Protein AF-A0A960HJV6-F1 (afdb_monomer_lite)

Structure (mmCIF, N/CA/C/O backbone):
data_AF-A0A960HJV6-F1
#
_entry.id   AF-A0A960HJV6-F1
#
loop_
_atom_site.group_PDB
_atom_site.id
_atom_site.type_symbol
_atom_site.label_atom_id
_atom_site.label_alt_id
_atom_site.label_comp_id
_atom_site.label_asym_id
_atom_site.label_entity_id
_atom_site.label_seq_id
_atom_site.pdbx_PDB_ins_code
_atom_site.Cartn_x
_atom_site.Cartn_y
_atom_site.Cartn_z
_atom_site.occupancy
_atom_site.B_iso_or_equiv
_atom_site.auth_seq_id
_atom_site.auth_comp_id
_atom_site.auth_asym_id
_atom_site.auth_atom_id
_atom_site.pdbx_PDB_model_num
ATOM 1 N N . ALA A 1 1 ? 23.852 1.836 36.983 1.00 48.38 1 ALA A N 1
ATOM 2 C CA . ALA A 1 1 ? 22.543 1.154 37.115 1.00 48.38 1 ALA A CA 1
ATOM 3 C C . ALA A 1 1 ? 21.338 2.053 36.739 1.00 48.38 1 ALA A C 1
ATOM 5 O O . ALA A 1 1 ? 20.512 2.349 37.589 1.00 48.38 1 ALA A O 1
ATOM 6 N N . ARG A 1 2 ? 21.183 2.502 35.474 1.00 50.78 2 ARG A N 1
ATOM 7 C CA . ARG A 1 2 ? 20.058 3.387 35.050 1.00 50.78 2 ARG A CA 1
ATOM 8 C C . ARG A 1 2 ? 19.274 2.887 33.813 1.00 50.78 2 ARG A C 1
ATOM 10 O O . ARG A 1 2 ? 18.863 3.688 32.985 1.00 50.78 2 ARG A O 1
ATOM 17 N N . ARG A 1 3 ? 19.065 1.569 33.656 1.00 49.75 3 ARG A N 1
ATOM 18 C CA . ARG A 1 3 ? 18.301 0.978 32.521 1.00 49.75 3 ARG A CA 1
ATOM 19 C C . ARG A 1 3 ? 17.002 0.241 32.895 1.00 49.75 3 ARG A C 1
ATOM 21 O O . ARG A 1 3 ? 16.301 -0.206 31.999 1.00 49.75 3 ARG A O 1
ATOM 28 N N . PHE A 1 4 ? 16.622 0.167 34.175 1.00 50.84 4 PHE A N 1
ATOM 29 C CA . PHE A 1 4 ? 15.439 -0.602 34.612 1.00 50.84 4 PHE A CA 1
ATOM 30 C C . PHE A 1 4 ? 14.155 0.228 34.817 1.00 50.84 4 PHE A C 1
ATOM 32 O O . PHE A 1 4 ? 13.056 -0.319 34.801 1.00 50.84 4 PHE A O 1
ATOM 39 N N . GLY A 1 5 ? 14.247 1.560 34.918 1.00 51.41 5 GLY A N 1
ATOM 40 C CA . GLY A 1 5 ? 13.080 2.429 35.155 1.00 51.41 5 GLY A CA 1
ATOM 41 C C . GLY A 1 5 ? 12.140 2.632 33.952 1.00 51.41 5 GLY A C 1
ATOM 42 O O . GLY A 1 5 ? 11.003 3.068 34.134 1.00 51.41 5 GLY A O 1
ATOM 43 N N . ARG A 1 6 ? 12.579 2.325 32.718 1.00 54.62 6 ARG A N 1
ATOM 44 C CA . ARG A 1 6 ? 11.736 2.443 31.507 1.00 54.62 6 ARG A CA 1
ATOM 45 C C . ARG A 1 6 ? 10.785 1.254 31.329 1.00 54.62 6 ARG A C 1
ATOM 47 O O . ARG A 1 6 ? 9.642 1.462 30.943 1.00 54.62 6 ARG A O 1
ATOM 54 N N . LEU A 1 7 ? 11.206 0.038 31.681 1.00 57.34 7 LEU A N 1
ATOM 55 C CA . LEU A 1 7 ? 10.404 -1.183 31.500 1.00 57.34 7 LEU A CA 1
ATOM 56 C C . LEU A 1 7 ? 9.164 -1.222 32.410 1.00 57.34 7 LEU A C 1
ATOM 58 O O . LEU A 1 7 ? 8.075 -1.574 31.958 1.00 57.34 7 LEU A O 1
ATOM 62 N N . GLY A 1 8 ? 9.290 -0.784 33.669 1.00 57.41 8 GLY A N 1
ATOM 63 C CA . GLY A 1 8 ? 8.149 -0.701 34.594 1.00 57.41 8 GLY A CA 1
ATOM 64 C C . GLY A 1 8 ? 7.087 0.318 34.163 1.00 57.41 8 GLY A C 1
ATOM 65 O O . GLY A 1 8 ? 5.892 0.099 34.362 1.00 57.41 8 GLY A O 1
ATOM 66 N N . ARG A 1 9 ? 7.511 1.407 33.504 1.00 59.06 9 ARG A N 1
ATOM 67 C CA . ARG A 1 9 ? 6.613 2.449 32.984 1.00 59.06 9 ARG A CA 1
ATOM 68 C C . ARG A 1 9 ? 5.833 1.961 31.762 1.00 59.06 9 ARG A C 1
ATOM 70 O O . ARG A 1 9 ? 4.625 2.160 31.702 1.00 59.06 9 ARG A O 1
ATOM 77 N N . VAL A 1 10 ? 6.497 1.248 30.848 1.00 58.72 10 VAL A N 1
ATOM 78 C CA . VAL A 1 10 ? 5.855 0.638 29.670 1.00 58.72 10 VAL A CA 1
ATOM 79 C C . VAL A 1 10 ? 4.809 -0.399 30.088 1.00 58.72 10 VAL A C 1
ATOM 81 O O . VAL A 1 10 ? 3.696 -0.373 29.573 1.00 58.72 10 VAL A O 1
ATOM 84 N N . ARG A 1 11 ? 5.098 -1.251 31.085 1.00 61.25 11 ARG A N 1
ATOM 85 C CA . ARG A 1 11 ? 4.107 -2.220 31.597 1.00 61.25 11 ARG A CA 1
ATOM 86 C C . ARG A 1 11 ? 2.863 -1.544 32.178 1.00 61.25 11 ARG A C 1
ATOM 88 O O . ARG A 1 11 ? 1.763 -2.038 31.949 1.00 61.25 11 ARG A O 1
ATOM 95 N N . ARG A 1 12 ? 3.012 -0.412 32.878 1.00 60.44 12 ARG A N 1
ATOM 96 C CA . ARG A 1 12 ? 1.860 0.367 33.371 1.00 60.44 12 ARG A CA 1
ATOM 97 C C . ARG A 1 12 ? 1.044 0.969 32.235 1.00 60.44 12 ARG A C 1
ATOM 99 O O . ARG A 1 12 ? -0.168 0.834 32.260 1.00 60.44 12 ARG A O 1
ATOM 106 N N . VAL A 1 13 ? 1.684 1.551 31.222 1.00 61.47 13 VAL A N 1
ATOM 107 C CA . VAL A 1 13 ? 0.974 2.125 30.064 1.00 61.47 13 VAL A CA 1
ATOM 108 C C . VAL A 1 13 ? 0.203 1.050 29.293 1.00 61.47 13 VAL A C 1
ATOM 110 O O . VAL A 1 13 ? -0.948 1.268 28.929 1.00 61.47 13 VAL A O 1
ATOM 113 N N . VAL A 1 14 ? 0.786 -0.138 29.113 1.00 61.41 14 VAL A N 1
ATOM 114 C CA . VAL A 1 14 ? 0.104 -1.275 28.470 1.00 61.41 14 VAL A CA 1
ATOM 115 C C . VAL A 1 14 ? -1.070 -1.782 29.317 1.00 61.41 14 VAL A C 1
ATOM 117 O O . VAL A 1 14 ? -2.130 -2.086 28.773 1.00 61.41 14 VAL A O 1
ATOM 120 N N . ALA A 1 15 ? -0.918 -1.847 30.643 1.00 60.69 15 ALA A N 1
ATOM 121 C CA . ALA A 1 15 ? -2.004 -2.235 31.544 1.00 60.69 15 ALA A CA 1
ATOM 122 C C . ALA A 1 15 ? -3.149 -1.206 31.549 1.00 60.69 15 ALA A C 1
ATOM 124 O O . ALA A 1 15 ? -4.313 -1.587 31.438 1.00 60.69 15 ALA A O 1
ATOM 125 N N . SER A 1 16 ? -2.832 0.090 31.590 1.00 59.19 16 SER A N 1
ATOM 126 C CA . SER A 1 16 ? -3.814 1.175 31.478 1.00 59.19 16 SER A CA 1
ATOM 127 C C . SER A 1 16 ? -4.511 1.175 30.116 1.00 59.19 16 SER A C 1
ATOM 129 O O . SER A 1 16 ? -5.726 1.340 30.055 1.00 59.19 16 SER A O 1
ATOM 131 N N . GLY A 1 17 ? -3.777 0.905 29.032 1.00 57.97 17 GLY A N 1
ATOM 132 C CA . GLY A 1 17 ? -4.349 0.744 27.694 1.00 57.97 17 GLY A CA 1
ATOM 133 C C . GLY A 1 17 ? -5.306 -0.447 27.597 1.00 57.97 17 GLY A C 1
ATOM 134 O O . GLY A 1 17 ? -6.357 -0.334 26.974 1.00 57.97 17 GLY A O 1
ATOM 135 N N . ARG A 1 18 ? -5.002 -1.566 28.271 1.00 59.00 18 ARG A N 1
ATOM 136 C CA . ARG A 1 18 ? -5.905 -2.726 28.362 1.00 59.00 18 ARG A CA 1
ATOM 137 C C . ARG A 1 18 ? -7.177 -2.428 29.148 1.00 59.00 18 ARG A C 1
ATOM 139 O O . ARG A 1 18 ? -8.240 -2.860 28.721 1.00 59.00 18 ARG A O 1
ATOM 146 N N . LEU A 1 19 ? -7.085 -1.689 30.254 1.00 59.31 19 LEU A N 1
ATOM 147 C CA . LEU A 1 19 ? -8.254 -1.306 31.052 1.00 59.31 19 LEU A CA 1
ATOM 148 C C . LEU A 1 19 ? -9.162 -0.335 30.289 1.00 59.31 19 LEU A C 1
ATOM 150 O O . LEU A 1 19 ? -10.365 -0.560 30.218 1.00 59.31 19 LEU A O 1
ATOM 154 N N . LEU A 1 20 ? -8.589 0.680 29.637 1.00 57.72 20 LEU A N 1
ATOM 155 C CA . LEU A 1 20 ? -9.347 1.588 28.770 1.00 57.72 20 LEU A CA 1
ATOM 156 C C . LEU A 1 20 ? -9.970 0.842 27.582 1.00 57.72 20 LEU A C 1
ATOM 158 O O . LEU A 1 20 ? -11.138 1.050 27.271 1.00 57.72 20 LEU A O 1
ATOM 162 N N . SER A 1 21 ? -9.236 -0.091 26.969 1.00 51.66 21 SER A N 1
ATOM 163 C CA . SER A 1 21 ? -9.756 -0.929 25.884 1.00 51.66 21 SER A CA 1
ATOM 164 C C . SER A 1 21 ? -10.873 -1.873 26.338 1.00 51.66 21 SER A C 1
ATOM 166 O O . SER A 1 21 ? -11.770 -2.150 25.548 1.00 51.66 21 SER A O 1
ATOM 168 N N . ALA A 1 22 ? -10.835 -2.373 27.577 1.00 55.69 22 ALA A N 1
ATOM 169 C CA . ALA A 1 22 ? -11.882 -3.228 28.134 1.00 55.69 22 ALA A CA 1
ATOM 170 C C . ALA A 1 22 ? -13.158 -2.435 28.452 1.00 55.69 22 ALA A C 1
ATOM 172 O O . ALA A 1 22 ? -14.255 -2.907 28.172 1.00 55.69 22 ALA A O 1
ATOM 173 N N . VAL A 1 23 ? -13.020 -1.208 28.965 1.00 57.31 23 VAL A N 1
ATOM 174 C CA . VAL A 1 23 ? -14.157 -0.315 29.251 1.00 57.31 23 VAL A CA 1
ATOM 175 C C . VAL A 1 23 ? -14.820 0.171 27.958 1.00 57.31 23 VAL A C 1
ATOM 177 O O . VAL A 1 23 ? -16.042 0.142 27.851 1.00 57.31 23 VAL A O 1
ATOM 180 N N . ILE A 1 24 ? -14.031 0.530 26.940 1.00 55.69 24 ILE A N 1
ATOM 181 C CA . ILE A 1 24 ? -14.547 0.883 25.605 1.00 55.69 24 ILE A CA 1
ATOM 182 C C . ILE A 1 24 ? -15.170 -0.344 24.912 1.00 55.69 24 ILE A C 1
ATOM 184 O O . ILE A 1 24 ? -16.136 -0.208 24.170 1.00 55.69 24 ILE A O 1
ATOM 188 N N . GLY A 1 25 ? -14.651 -1.550 25.169 1.00 51.22 25 GLY A N 1
ATOM 189 C CA . GLY A 1 25 ? -15.190 -2.800 24.629 1.00 51.22 25 GLY A CA 1
ATOM 190 C C . GLY A 1 25 ? -16.520 -3.249 25.245 1.00 51.22 25 GLY A C 1
ATOM 191 O O . GLY A 1 25 ? -17.260 -3.971 24.584 1.00 51.22 25 GLY A O 1
ATOM 192 N N . LEU A 1 26 ? -16.839 -2.829 26.477 1.00 52.97 26 LEU A N 1
ATOM 193 C CA . LEU A 1 26 ? -18.107 -3.163 27.145 1.00 52.97 26 LEU A CA 1
ATOM 194 C C . LEU A 1 26 ? -19.242 -2.178 26.829 1.00 52.97 26 LEU A C 1
ATOM 196 O O . LEU A 1 26 ? -20.409 -2.545 26.921 1.00 52.97 26 LEU A O 1
ATOM 200 N N . ALA A 1 27 ? -18.911 -0.943 26.456 1.00 55.53 27 ALA A N 1
ATOM 201 C CA . ALA A 1 27 ? -19.873 0.084 26.069 1.00 55.53 27 ALA A CA 1
ATOM 202 C C . ALA A 1 27 ? -19.909 0.217 24.538 1.00 55.53 27 ALA A C 1
ATOM 204 O O . ALA A 1 27 ? -19.458 1.211 23.971 1.00 55.53 27 ALA A O 1
ATOM 205 N N . GLY A 1 28 ? -20.407 -0.815 23.853 1.00 54.12 28 GLY A N 1
ATOM 206 C CA . GLY A 1 28 ? -20.689 -0.718 22.422 1.00 54.12 28 GLY A CA 1
ATOM 207 C C . GLY A 1 28 ? -21.775 0.341 22.189 1.00 54.12 28 GLY A C 1
ATOM 208 O O . GLY A 1 28 ? -22.847 0.210 22.779 1.00 54.12 28 GLY A O 1
ATOM 209 N N . PRO A 1 29 ? -21.527 1.400 21.396 1.00 54.69 29 PRO A N 1
ATOM 210 C CA . PRO A 1 29 ? -22.525 2.435 21.158 1.00 54.69 29 PRO A CA 1
ATOM 211 C C . PRO A 1 29 ? -23.741 1.822 20.458 1.00 54.69 29 PRO A C 1
ATOM 213 O O . PRO A 1 29 ? -23.605 1.210 19.400 1.00 54.69 29 PRO A O 1
ATOM 216 N N . ASP A 1 30 ? -24.911 1.986 21.072 1.00 59.00 30 ASP A N 1
ATOM 217 C CA . ASP A 1 30 ? -26.196 1.529 20.548 1.00 59.00 30 ASP A CA 1
ATOM 218 C C . ASP A 1 30 ? -26.470 2.217 19.190 1.00 59.00 30 ASP A C 1
ATOM 220 O O . ASP A 1 30 ? -26.536 3.457 19.143 1.00 59.00 30 ASP A O 1
ATOM 224 N N . PRO A 1 31 ? -26.549 1.463 18.074 1.00 58.50 31 PRO A N 1
ATOM 225 C CA . PRO A 1 31 ? -26.609 2.027 16.726 1.00 58.50 31 PRO A CA 1
ATOM 226 C C . PRO A 1 31 ? -27.848 2.897 16.481 1.00 58.50 31 PRO A C 1
ATOM 228 O O . PRO A 1 31 ? -27.769 3.811 15.660 1.00 58.50 31 PRO A O 1
ATOM 231 N N . ASP A 1 32 ? -28.932 2.688 17.233 1.00 61.78 32 ASP A N 1
ATOM 232 C CA . ASP A 1 32 ? -30.165 3.480 17.125 1.00 61.78 32 ASP A CA 1
ATOM 233 C C . ASP A 1 32 ? -30.107 4.808 17.898 1.00 61.78 32 ASP A C 1
ATOM 235 O O . ASP A 1 32 ? -30.812 5.761 17.561 1.00 61.78 32 ASP A O 1
ATOM 239 N N . ARG A 1 33 ? -29.249 4.919 18.923 1.00 58.97 33 ARG A N 1
ATOM 240 C CA . ARG A 1 33 ? -29.106 6.147 19.730 1.00 58.97 33 ARG A CA 1
ATOM 241 C C . ARG A 1 33 ? -27.898 6.998 19.354 1.00 58.97 33 ARG A C 1
ATOM 243 O O . ARG A 1 33 ? -27.905 8.202 19.619 1.00 58.97 33 ARG A O 1
ATOM 250 N N . HIS A 1 34 ? -26.864 6.412 18.748 1.00 59.66 34 HIS A N 1
ATOM 251 C CA . HIS A 1 34 ? -25.594 7.101 18.496 1.00 59.66 34 HIS A CA 1
ATOM 252 C C . HIS A 1 34 ? -25.010 6.842 17.093 1.00 59.66 34 HIS A C 1
ATOM 254 O O . HIS A 1 34 ? -23.887 6.337 16.975 1.00 59.66 34 HIS A O 1
ATOM 260 N N . PRO A 1 35 ? -25.702 7.260 16.014 1.00 59.81 35 PRO A N 1
ATOM 261 C CA . PRO A 1 35 ? -25.308 6.965 14.631 1.00 59.81 35 PRO A CA 1
ATOM 262 C C . PRO A 1 35 ? -23.890 7.445 14.270 1.00 59.81 35 PRO A C 1
ATOM 264 O O . PRO A 1 35 ? -23.201 6.821 13.464 1.00 59.81 35 PRO A O 1
ATOM 267 N N . HIS A 1 36 ? -23.398 8.513 14.907 1.00 60.38 36 HIS A N 1
ATOM 268 C CA . HIS A 1 36 ? -22.055 9.051 14.657 1.00 60.38 36 HIS A CA 1
ATOM 269 C C . HIS A 1 36 ? -20.928 8.319 15.408 1.00 60.38 36 HIS A C 1
ATOM 271 O O . HIS A 1 36 ? -19.778 8.361 14.968 1.00 60.38 36 HIS A O 1
ATOM 277 N N . LEU A 1 37 ? -21.226 7.615 16.508 1.00 57.94 37 LEU A N 1
ATOM 278 C CA . LEU A 1 37 ? -20.221 6.866 17.279 1.00 57.94 37 LEU A CA 1
ATOM 279 C C . LEU A 1 37 ? -19.943 5.478 16.682 1.00 57.94 37 LEU A C 1
ATOM 281 O O . LEU A 1 37 ? -18.874 4.913 16.907 1.00 57.94 37 LEU A O 1
ATOM 285 N N . VAL A 1 38 ? -20.851 4.962 15.845 1.00 57.19 38 VAL A N 1
ATOM 286 C CA . VAL A 1 38 ? -20.685 3.687 15.123 1.00 57.19 38 VAL A CA 1
ATOM 287 C C . VAL A 1 38 ? -19.481 3.722 14.168 1.00 57.19 38 VAL A C 1
ATOM 289 O O . VAL A 1 38 ? -18.787 2.715 13.994 1.00 57.19 38 VAL A O 1
ATOM 292 N N . ALA A 1 39 ? -19.180 4.882 13.574 1.00 57.81 39 ALA A N 1
ATOM 293 C CA . ALA A 1 39 ? -18.038 5.052 12.671 1.00 57.81 39 ALA A CA 1
ATOM 294 C C . ALA A 1 39 ? -16.680 4.894 13.383 1.00 57.81 39 ALA A C 1
ATOM 296 O O . ALA A 1 39 ? -15.721 4.426 12.770 1.00 57.81 39 ALA A O 1
ATOM 297 N N . PHE A 1 40 ? -16.623 5.204 14.682 1.00 57.72 40 PHE A N 1
ATOM 298 C CA . PHE A 1 40 ? -15.436 5.075 15.533 1.00 57.72 40 PHE A CA 1
ATOM 299 C C . PHE A 1 40 ? -15.389 3.748 16.297 1.00 57.72 40 PHE A C 1
ATOM 301 O O . PHE A 1 40 ? -14.701 3.622 17.310 1.00 57.72 40 PHE A O 1
ATOM 308 N N . THR A 1 41 ? -16.085 2.724 15.802 1.00 62.97 41 THR A N 1
ATOM 309 C CA . THR A 1 41 ? -15.908 1.371 16.325 1.00 62.97 41 THR A CA 1
ATOM 310 C C . THR A 1 41 ? -14.460 0.910 16.108 1.00 62.97 41 THR A C 1
ATOM 312 O O . THR A 1 41 ? -13.892 1.107 15.025 1.00 62.97 41 THR A O 1
ATOM 315 N N . PRO A 1 42 ? -13.831 0.270 17.112 1.00 65.12 42 PRO A N 1
ATOM 316 C CA . PRO A 1 42 ? -12.415 -0.107 17.059 1.00 65.12 42 PRO A CA 1
ATOM 317 C C . PRO A 1 42 ? -12.081 -1.001 15.852 1.00 65.12 42 PRO A C 1
ATOM 319 O O . PRO A 1 42 ? -10.976 -0.945 15.310 1.00 65.12 42 PRO A O 1
ATOM 322 N N . THR A 1 43 ? -13.055 -1.777 15.372 1.00 67.62 43 THR A N 1
ATOM 323 C CA . THR A 1 43 ? -12.946 -2.615 14.173 1.00 67.62 43 THR A CA 1
ATOM 324 C C . THR A 1 43 ? -12.764 -1.789 12.896 1.00 67.62 43 THR A C 1
ATOM 326 O O . THR A 1 43 ? -11.877 -2.090 12.093 1.00 67.62 43 THR A O 1
ATOM 329 N N . ARG A 1 44 ? -13.549 -0.715 12.716 1.00 67.69 44 ARG A N 1
ATOM 330 C CA . ARG A 1 44 ? -13.434 0.183 11.554 1.00 67.69 44 ARG A CA 1
ATOM 331 C C . ARG A 1 44 ? -12.124 0.959 11.581 1.00 67.69 44 ARG A C 1
ATOM 333 O O . ARG A 1 44 ? -11.478 1.084 10.545 1.00 67.69 44 ARG A O 1
ATOM 340 N N . LEU A 1 45 ? -11.682 1.388 12.763 1.00 78.50 45 LEU A N 1
ATOM 341 C CA . LEU A 1 45 ? -10.400 2.074 12.929 1.00 78.50 45 LEU A CA 1
ATOM 342 C C . LEU A 1 45 ? -9.215 1.180 12.528 1.00 78.50 45 LEU A C 1
ATOM 344 O O . LEU A 1 45 ? -8.308 1.635 11.833 1.00 78.50 45 LEU A O 1
ATOM 348 N N . ARG A 1 46 ? -9.240 -0.105 12.908 1.00 79.19 46 ARG A N 1
ATOM 349 C CA . ARG A 1 46 ? -8.219 -1.078 12.489 1.00 79.19 46 ARG A CA 1
ATOM 350 C C . ARG A 1 46 ? -8.216 -1.277 10.974 1.00 79.19 46 ARG A C 1
ATOM 352 O O . ARG A 1 46 ? -7.146 -1.289 10.373 1.00 79.19 46 ARG A O 1
ATOM 359 N N . SER A 1 47 ? -9.392 -1.407 10.362 1.00 81.19 47 SER A N 1
ATOM 360 C CA . SER A 1 47 ? -9.519 -1.539 8.905 1.00 81.19 47 SER A CA 1
ATOM 361 C C . SER A 1 47 ? -8.992 -0.307 8.171 1.00 81.19 47 SER A C 1
ATOM 363 O O . SER A 1 47 ? -8.283 -0.446 7.179 1.00 81.19 47 SER A O 1
ATOM 365 N N . LEU A 1 48 ? -9.300 0.891 8.672 1.00 85.38 48 LEU A N 1
ATOM 366 C CA . LEU A 1 48 ? -8.818 2.146 8.102 1.00 85.38 48 LEU A CA 1
ATOM 367 C C . LEU A 1 48 ? -7.288 2.230 8.178 1.00 85.38 48 LEU A C 1
ATOM 369 O O . LEU A 1 48 ? -6.636 2.534 7.187 1.00 85.38 48 LEU A O 1
ATOM 373 N N . TRP A 1 49 ? -6.701 1.887 9.327 1.00 88.06 49 TRP A N 1
ATOM 374 C CA . TRP A 1 49 ? -5.247 1.858 9.497 1.00 88.06 49 TRP A CA 1
ATOM 375 C C . TRP A 1 49 ? -4.555 0.855 8.578 1.00 88.06 49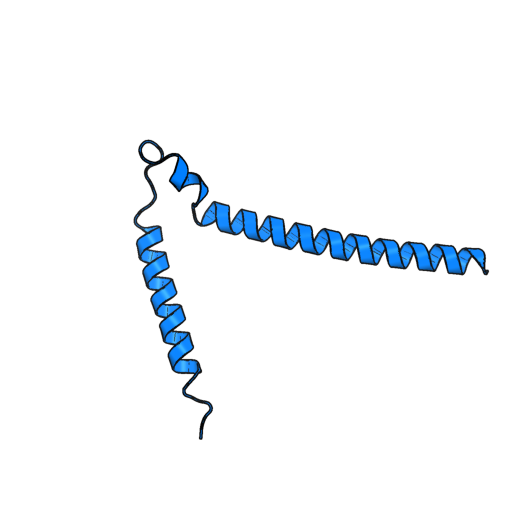 TRP A C 1
ATOM 377 O O . TRP A 1 49 ? -3.498 1.158 8.021 1.00 88.06 49 TRP A O 1
ATOM 387 N N . LEU A 1 50 ? -5.149 -0.326 8.395 1.00 90.50 50 LEU A N 1
ATOM 388 C CA . LEU A 1 50 ? -4.658 -1.307 7.432 1.00 90.50 50 LEU A CA 1
ATOM 389 C C . LEU A 1 50 ? -4.741 -0.763 6.007 1.00 90.50 50 LEU A C 1
ATOM 391 O O . LEU A 1 50 ? -3.762 -0.874 5.280 1.00 90.50 50 LEU A O 1
ATOM 395 N N . ALA A 1 51 ? -5.848 -0.123 5.626 1.00 90.88 51 ALA A N 1
ATOM 396 C CA . ALA A 1 51 ? -6.000 0.485 4.307 1.00 90.88 51 ALA A CA 1
ATOM 397 C C . ALA A 1 51 ? -4.968 1.596 4.061 1.00 90.88 51 ALA A C 1
ATOM 399 O O . ALA A 1 51 ? -4.342 1.619 3.004 1.00 90.88 51 ALA A O 1
ATOM 400 N N . VAL A 1 52 ? -4.727 2.471 5.042 1.00 93.81 52 VAL A N 1
ATOM 401 C CA . VAL A 1 52 ? -3.703 3.527 4.962 1.00 93.81 52 VAL A CA 1
ATOM 402 C C . VAL A 1 52 ? -2.308 2.920 4.819 1.00 93.81 52 VAL A C 1
ATOM 404 O O . VAL A 1 52 ? -1.538 3.329 3.953 1.00 93.81 52 VAL A O 1
ATOM 407 N N . THR A 1 53 ? -1.998 1.904 5.625 1.00 93.12 53 THR A N 1
ATOM 408 C CA . THR A 1 53 ? -0.697 1.223 5.591 1.00 93.12 53 THR A CA 1
ATOM 409 C C . THR A 1 53 ? -0.488 0.497 4.263 1.00 93.12 53 THR A C 1
ATOM 411 O O . THR A 1 53 ? 0.574 0.612 3.660 1.00 93.12 53 THR A O 1
ATOM 414 N N . LEU A 1 54 ? -1.503 -0.213 3.770 1.00 94.06 54 LEU A N 1
ATOM 415 C CA . LEU A 1 54 ? -1.466 -0.880 2.470 1.00 94.06 54 LEU A CA 1
ATOM 416 C C . LEU A 1 54 ? -1.304 0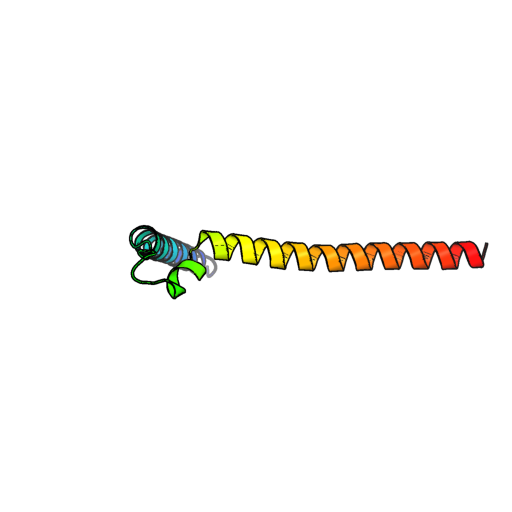.130 1.338 1.00 94.06 54 LEU A C 1
ATOM 418 O O . LEU A 1 54 ? -0.432 -0.052 0.499 1.00 94.06 54 LEU A O 1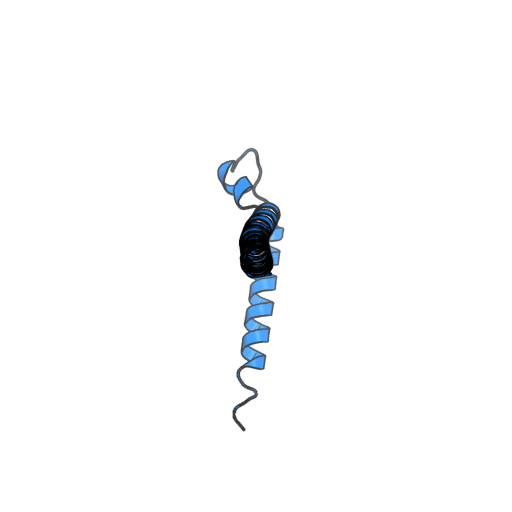
ATOM 422 N N . THR A 1 55 ? -2.071 1.221 1.352 1.00 95.00 55 THR A N 1
ATOM 423 C CA . THR A 1 55 ? -1.963 2.290 0.349 1.00 95.00 55 THR A CA 1
ATOM 424 C C . THR A 1 55 ? -0.543 2.847 0.318 1.00 95.00 55 THR A C 1
ATOM 426 O O . THR A 1 55 ? 0.063 2.950 -0.746 1.00 95.00 55 THR A O 1
ATOM 429 N N . TRP A 1 56 ? 0.043 3.122 1.483 1.00 95.56 56 TRP A N 1
ATOM 430 C CA . TRP A 1 56 ? 1.438 3.544 1.573 1.00 95.56 56 TRP A CA 1
ATOM 431 C C . TRP A 1 56 ? 2.397 2.533 0.927 1.00 95.56 56 TRP A C 1
ATOM 433 O O . TRP A 1 56 ? 3.216 2.902 0.086 1.00 95.56 56 TRP A O 1
ATOM 443 N N . TRP A 1 57 ? 2.261 1.245 1.252 1.00 95.75 57 TRP A N 1
ATOM 444 C CA . TRP A 1 57 ? 3.079 0.191 0.647 1.00 95.75 57 TRP A CA 1
ATOM 445 C C . TRP A 1 57 ? 2.885 0.069 -0.865 1.00 95.75 57 TRP A C 1
ATOM 447 O O . TRP A 1 57 ? 3.860 -0.172 -1.575 1.00 95.75 57 TRP A O 1
ATOM 457 N N . THR A 1 58 ? 1.670 0.279 -1.378 1.00 95.31 58 THR A N 1
ATOM 458 C CA . THR A 1 58 ? 1.421 0.255 -2.827 1.00 95.31 58 THR A CA 1
ATOM 459 C C . THR A 1 58 ? 2.158 1.373 -3.555 1.00 95.31 58 THR A C 1
ATOM 461 O O . THR A 1 58 ? 2.731 1.118 -4.610 1.00 95.31 58 THR A O 1
ATOM 464 N N . TRP A 1 59 ? 2.244 2.573 -2.9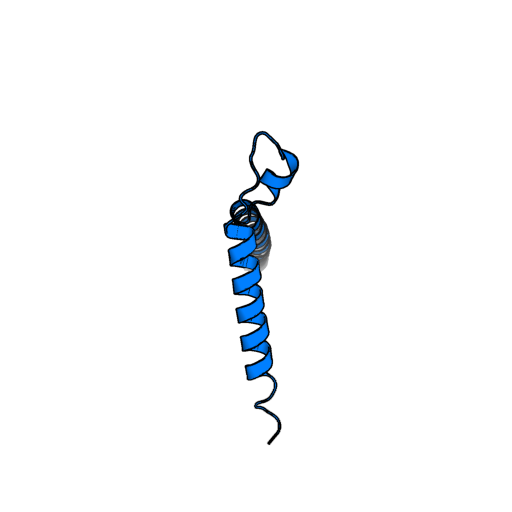71 1.00 95.50 59 TRP A N 1
ATOM 465 C CA . TRP A 1 59 ? 3.036 3.668 -3.539 1.00 95.50 59 TRP A CA 1
ATOM 466 C C . TRP A 1 59 ? 4.530 3.346 -3.557 1.00 95.50 59 TRP A C 1
ATOM 468 O O . TRP A 1 59 ? 5.199 3.594 -4.559 1.00 95.50 59 TRP A O 1
ATOM 478 N N . VAL A 1 60 ? 5.051 2.737 -2.488 1.00 95.75 60 VAL A N 1
ATOM 479 C CA . VAL A 1 60 ? 6.453 2.292 -2.431 1.00 95.75 60 VAL A CA 1
ATOM 480 C C . VAL A 1 60 ? 6.736 1.231 -3.499 1.00 95.75 60 VAL A C 1
ATOM 482 O O . VAL A 1 60 ? 7.719 1.342 -4.230 1.00 95.75 60 VAL A O 1
ATOM 485 N N . ALA A 1 61 ? 5.864 0.228 -3.632 1.00 95.88 61 ALA A N 1
ATOM 486 C CA . ALA A 1 61 ? 6.002 -0.825 -4.636 1.00 95.88 61 ALA A CA 1
ATOM 487 C C . ALA A 1 61 ? 5.904 -0.278 -6.069 1.00 95.88 61 ALA A C 1
ATOM 489 O O . ALA A 1 61 ? 6.694 -0.662 -6.935 1.00 95.88 61 ALA A O 1
ATOM 490 N N . ALA A 1 62 ? 4.982 0.655 -6.317 1.00 95.81 62 ALA A N 1
ATOM 491 C CA . ALA A 1 62 ? 4.854 1.333 -7.603 1.00 95.81 62 ALA A CA 1
ATOM 492 C C . ALA A 1 62 ? 6.116 2.144 -7.935 1.00 95.81 62 ALA A C 1
ATOM 494 O O . ALA A 1 62 ? 6.629 2.054 -9.052 1.00 95.81 62 ALA A O 1
ATOM 495 N N . GLY A 1 63 ? 6.663 2.877 -6.961 1.00 96.06 63 GLY A N 1
ATOM 496 C CA . GLY A 1 63 ? 7.918 3.614 -7.114 1.00 96.06 63 GLY A CA 1
ATOM 497 C C . GLY A 1 63 ? 9.101 2.700 -7.435 1.00 96.06 63 GLY A C 1
ATOM 498 O O . GLY A 1 63 ? 9.837 2.960 -8.386 1.00 96.06 63 GLY A O 1
ATOM 499 N N . ALA A 1 64 ? 9.245 1.588 -6.708 1.00 96.69 64 ALA A N 1
ATOM 500 C CA . ALA A 1 64 ? 10.285 0.593 -6.968 1.00 96.69 64 ALA A CA 1
ATOM 501 C C . ALA A 1 64 ? 10.159 -0.018 -8.374 1.00 96.69 64 ALA A C 1
ATOM 503 O O . ALA A 1 64 ? 11.144 -0.101 -9.105 1.00 96.69 64 ALA A O 1
ATOM 504 N N . THR A 1 65 ? 8.939 -0.381 -8.779 1.00 97.19 65 THR A N 1
ATOM 505 C CA . THR A 1 65 ? 8.665 -0.933 -10.116 1.00 97.19 65 THR A CA 1
ATOM 506 C C . THR A 1 65 ? 8.999 0.081 -11.210 1.00 97.19 65 THR A C 1
ATOM 508 O O . THR A 1 65 ? 9.640 -0.264 -12.199 1.00 97.19 65 THR A O 1
ATOM 511 N N . SER A 1 66 ? 8.631 1.348 -11.005 1.00 95.50 66 SER A N 1
ATOM 512 C CA . SER A 1 66 ? 8.930 2.439 -11.940 1.00 95.50 66 SER A CA 1
ATOM 513 C C . SER A 1 66 ? 10.437 2.669 -12.072 1.00 95.50 66 SER A C 1
ATOM 515 O O . SER A 1 66 ? 10.937 2.830 -13.181 1.00 95.50 66 SER A O 1
ATOM 517 N N . ALA A 1 67 ? 11.183 2.624 -10.965 1.00 96.31 67 ALA A N 1
ATOM 518 C CA . ALA A 1 67 ? 12.639 2.758 -10.980 1.00 96.31 67 ALA A CA 1
ATOM 519 C C . ALA A 1 67 ? 13.315 1.620 -11.762 1.00 96.31 67 ALA A C 1
ATOM 521 O O . ALA A 1 67 ? 14.180 1.879 -12.597 1.00 96.31 67 ALA A O 1
ATOM 522 N N . VAL A 1 68 ? 12.891 0.371 -11.540 1.00 97.75 68 VAL A N 1
ATOM 523 C CA . VAL A 1 68 ? 13.403 -0.786 -12.294 1.00 97.75 68 VAL A CA 1
ATOM 524 C C . VAL A 1 68 ? 13.082 -0.649 -13.780 1.00 97.75 68 VAL A C 1
ATOM 526 O O . VAL A 1 68 ? 13.969 -0.834 -14.609 1.00 97.75 68 VAL A O 1
ATOM 529 N N . ALA A 1 69 ? 11.847 -0.274 -14.123 1.00 97.12 69 ALA A N 1
ATOM 530 C CA . ALA A 1 69 ? 11.447 -0.062 -15.510 1.00 97.12 69 ALA A CA 1
ATOM 531 C C . ALA A 1 69 ? 12.315 1.005 -16.198 1.00 97.12 69 ALA A C 1
ATOM 533 O O . ALA A 1 69 ? 12.789 0.782 -17.309 1.00 97.12 69 ALA A O 1
ATOM 534 N N . LEU A 1 70 ? 12.591 2.125 -15.522 1.00 96.94 70 LEU A N 1
ATOM 535 C CA . LEU A 1 70 ? 13.474 3.170 -16.044 1.00 96.94 70 LEU A CA 1
ATOM 536 C C . LEU A 1 70 ? 14.896 2.657 -16.288 1.00 96.94 70 LEU A C 1
ATOM 538 O O . LEU A 1 70 ? 15.463 2.931 -17.342 1.00 96.94 70 LEU A O 1
ATOM 542 N N . ILE A 1 71 ? 15.459 1.887 -15.354 1.00 97.31 71 ILE A N 1
ATOM 543 C CA . ILE A 1 71 ? 16.795 1.295 -15.518 1.00 97.31 71 ILE A CA 1
ATOM 544 C C . ILE A 1 71 ? 16.825 0.378 -16.742 1.00 97.31 71 ILE A C 1
ATOM 546 O O . ILE A 1 71 ? 17.731 0.494 -17.562 1.00 97.31 71 ILE A O 1
ATOM 550 N N . VAL A 1 72 ? 15.828 -0.496 -16.892 1.00 97.56 72 VAL A N 1
ATOM 551 C CA . VAL A 1 72 ? 15.734 -1.417 -18.035 1.00 97.56 72 VAL A CA 1
ATOM 552 C C . VAL A 1 72 ? 15.667 -0.650 -19.355 1.00 97.56 72 VAL A C 1
ATOM 554 O O . VAL A 1 72 ? 16.379 -1.002 -20.292 1.00 97.56 72 VAL A O 1
ATOM 557 N N . VAL A 1 73 ? 14.865 0.417 -19.424 1.00 97.75 73 VAL A N 1
ATOM 558 C CA . VAL A 1 73 ? 14.756 1.259 -20.626 1.00 97.75 73 VAL A CA 1
ATOM 559 C C . VAL A 1 73 ? 16.087 1.936 -20.952 1.00 97.75 73 VAL A C 1
ATOM 561 O O . VAL A 1 73 ? 16.509 1.911 -22.104 1.00 97.75 73 VAL A O 1
ATOM 564 N N . VAL A 1 74 ? 16.771 2.509 -19.959 1.00 97.69 74 VAL A N 1
ATOM 565 C CA . VAL A 1 74 ? 18.065 3.178 -20.171 1.00 97.69 74 VAL A CA 1
ATOM 566 C C . VAL A 1 74 ? 19.130 2.185 -20.627 1.00 97.69 74 VAL A C 1
ATOM 568 O O . VAL A 1 74 ? 19.831 2.449 -21.597 1.00 97.69 74 VAL A O 1
ATOM 571 N N . VAL A 1 75 ? 19.237 1.028 -19.970 1.00 97.06 75 VAL A N 1
ATOM 572 C CA . VAL A 1 75 ? 20.201 -0.015 -20.351 1.00 97.06 75 VAL A CA 1
ATOM 573 C C . VAL A 1 75 ? 19.915 -0.527 -21.760 1.00 97.06 75 VAL A C 1
ATOM 575 O O . VAL A 1 75 ? 20.838 -0.638 -22.564 1.00 97.06 75 VAL A O 1
ATOM 578 N N . GLY A 1 76 ? 18.646 -0.785 -22.079 1.00 94.12 76 GLY A N 1
ATOM 579 C CA . GLY A 1 76 ? 18.232 -1.222 -23.410 1.00 94.12 76 GLY A CA 1
ATOM 580 C C . GLY A 1 76 ? 18.438 -0.170 -24.502 1.00 94.12 76 GLY A C 1
ATOM 581 O O . GLY A 1 76 ? 18.590 -0.539 -25.655 1.00 94.12 76 GLY A O 1
ATOM 582 N N . ALA A 1 77 ? 18.464 1.121 -24.163 1.00 94.38 77 ALA A N 1
ATOM 583 C CA . ALA A 1 77 ? 18.745 2.193 -25.119 1.00 94.38 77 ALA A CA 1
ATOM 584 C C . ALA A 1 77 ? 20.247 2.388 -25.397 1.00 94.38 77 ALA A C 1
ATOM 586 O O . ALA A 1 77 ? 20.605 2.970 -26.417 1.00 94.38 77 ALA A O 1
ATOM 587 N N . VAL A 1 78 ? 21.113 1.963 -24.471 1.00 94.75 78 VAL A N 1
ATOM 588 C CA . VAL A 1 78 ? 22.579 2.092 -24.583 1.00 94.75 78 VAL A CA 1
ATOM 589 C C . VAL A 1 78 ? 23.227 0.830 -25.168 1.00 94.75 78 VAL A C 1
ATOM 591 O O . VAL A 1 78 ? 24.342 0.909 -25.681 1.00 94.75 78 VAL A O 1
ATOM 594 N N . SER A 1 79 ? 22.546 -0.316 -25.074 1.00 77.38 79 SER A N 1
ATOM 595 C CA . SER A 1 79 ? 22.986 -1.605 -25.635 1.00 77.38 79 SER A CA 1
AT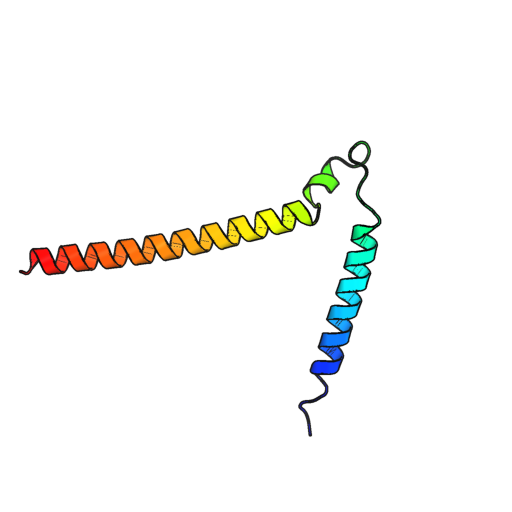OM 596 C C . SER A 1 79 ? 22.639 -1.712 -27.115 1.00 77.38 79 SER A C 1
ATOM 598 O O . SER A 1 79 ? 23.478 -2.257 -27.863 1.00 77.38 79 SER A O 1
#

pLDDT: mean 73.4, std 18.32, range [48.38, 97.75]

Foldseek 3Di:
DPDPPVVVVVVVVVVVVVVVVVVCVVCDPDCVPCVPCNCVDVVNVVVVVVVVVVVVVVVVVVVVVVVVVVVVVVVVVVD

Sequence (79 aa):
ARRFGRLGRVRRVVASGRLLSAVIGLAGPDPDRHPHLVAFTPTRLRSLWLAVTLTWWTWVAAGATSAVALIVVVVGAVS

Radius of gyration: 23.49 Å; chains: 1; bounding box: 53×12×63 Å

Secondary structure (DSSP, 8-state):
--SSHHHHHHH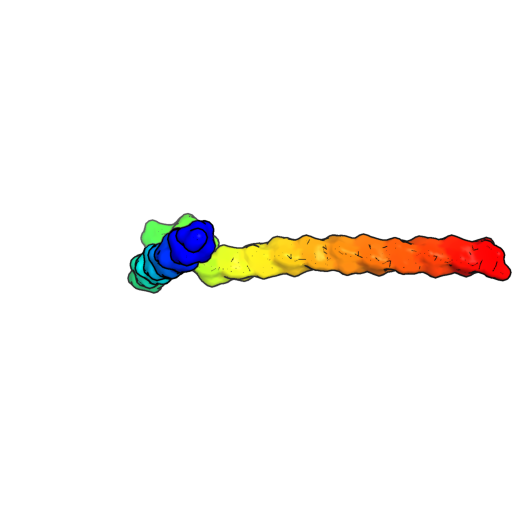HHHHHHHHHHHHHHH-PPPTTT-TTTGGG-HHHHHHHHHHHHHHHHHHHHHHHHHHHHHHHHHHHHH-